Protein AF-A0A969T4R1-F1 (afdb_monomer_lite)

pLDDT: mean 92.88, std 9.11, range [47.44, 98.81]

Radius of gyration: 17.39 Å; chains: 1; bounding box: 47×40×42 Å

Structure (mmCIF, N/CA/C/O backbone):
data_AF-A0A969T4R1-F1
#
_entry.id   AF-A0A969T4R1-F1
#
loop_
_atom_site.group_PDB
_atom_site.id
_atom_site.type_symbol
_atom_site.label_atom_id
_atom_site.label_alt_id
_atom_site.label_comp_id
_atom_site.label_asym_id
_atom_site.label_entity_id
_atom_site.label_seq_id
_atom_site.pdbx_PDB_ins_code
_atom_site.Cartn_x
_atom_site.Cartn_y
_atom_site.Cartn_z
_atom_site.occupancy
_atom_site.B_iso_or_equiv
_atom_site.auth_seq_id
_atom_site.auth_comp_id
_atom_site.auth_asym_id
_atom_site.auth_atom_id
_atom_site.pdbx_PDB_model_num
ATOM 1 N N . LYS A 1 1 ? -7.648 22.206 8.624 1.00 47.44 1 LYS A N 1
ATOM 2 C CA . LYS A 1 1 ? -6.217 22.381 8.960 1.00 47.44 1 LYS A CA 1
ATOM 3 C C . LYS A 1 1 ? -6.060 21.622 10.258 1.00 47.44 1 LYS A C 1
ATOM 5 O O . LYS A 1 1 ? -6.819 21.954 11.158 1.00 47.44 1 LYS A O 1
ATOM 10 N N . ASP A 1 2 ? -5.237 20.581 10.295 1.00 54.34 2 ASP A N 1
ATOM 11 C CA . ASP A 1 2 ? -5.139 19.722 11.478 1.00 54.34 2 ASP A CA 1
ATOM 12 C C . ASP A 1 2 ? -4.630 20.547 12.664 1.00 54.34 2 ASP A C 1
ATOM 14 O O . ASP A 1 2 ? -3.643 21.281 12.539 1.00 54.34 2 ASP A O 1
ATOM 18 N N . ASP A 1 3 ? -5.370 20.507 13.769 1.00 60.09 3 ASP A N 1
ATOM 19 C CA . ASP A 1 3 ? -4.984 21.140 15.023 1.00 60.09 3 ASP A CA 1
ATOM 20 C C . ASP A 1 3 ? -3.977 20.210 15.717 1.00 60.09 3 ASP A C 1
ATOM 22 O O . ASP A 1 3 ? -4.321 19.073 16.036 1.00 60.09 3 ASP A O 1
ATOM 26 N N . PRO A 1 4 ? -2.726 20.643 15.949 1.00 58.72 4 PRO A N 1
ATOM 27 C CA . PRO A 1 4 ? -1.714 19.803 16.583 1.00 58.72 4 PRO A CA 1
ATOM 28 C C . PRO A 1 4 ? -2.042 19.437 18.041 1.00 58.72 4 PRO A C 1
ATOM 30 O O . PRO A 1 4 ? -1.328 18.615 18.620 1.00 58.72 4 PRO A O 1
ATOM 33 N N . THR A 1 5 ? -3.080 20.041 18.631 1.00 60.19 5 THR A N 1
ATOM 34 C CA . THR A 1 5 ? -3.602 19.734 19.969 1.00 60.19 5 THR A CA 1
ATOM 35 C C . THR A 1 5 ? -4.776 18.755 19.963 1.00 60.19 5 THR A C 1
ATOM 37 O O . THR A 1 5 ? -5.200 18.332 21.039 1.00 60.19 5 THR A O 1
ATOM 40 N N . ASP A 1 6 ? -5.282 18.365 18.788 1.00 60.22 6 ASP A N 1
ATOM 41 C CA . ASP A 1 6 ? -6.389 17.417 18.684 1.00 60.22 6 ASP A CA 1
ATOM 42 C C . ASP A 1 6 ? -5.925 16.020 19.117 1.00 60.22 6 ASP A C 1
ATOM 44 O O . ASP A 1 6 ? -5.057 15.395 18.501 1.00 60.22 6 ASP A O 1
ATOM 48 N N . THR A 1 7 ? -6.475 15.550 20.233 1.00 63.97 7 THR A N 1
ATOM 49 C CA . THR A 1 7 ? -6.243 14.205 20.770 1.00 63.97 7 THR A CA 1
ATOM 50 C C . THR A 1 7 ? -7.277 13.204 20.265 1.00 63.97 7 THR A C 1
ATOM 52 O O . THR A 1 7 ? -7.175 12.016 20.575 1.00 63.97 7 THR A O 1
ATOM 55 N N . TYR A 1 8 ? -8.276 13.659 19.504 1.00 69.81 8 TYR A N 1
ATOM 56 C CA . TYR A 1 8 ? -9.334 12.818 18.972 1.00 69.81 8 TYR A CA 1
ATOM 57 C C . TYR A 1 8 ? -9.030 12.409 17.534 1.00 69.81 8 TYR A C 1
ATOM 59 O O . TYR A 1 8 ? -8.542 13.184 16.716 1.00 69.81 8 TYR A O 1
ATOM 67 N N . ILE A 1 9 ? -9.376 11.168 17.198 1.00 80.31 9 ILE A N 1
ATOM 68 C CA . ILE A 1 9 ? -9.319 10.698 15.817 1.00 80.31 9 ILE A CA 1
ATOM 69 C C . ILE A 1 9 ? -10.528 11.287 15.083 1.00 80.31 9 ILE A C 1
ATOM 71 O O . ILE A 1 9 ? -11.647 10.776 15.186 1.00 80.31 9 ILE A O 1
ATOM 75 N N . SER A 1 10 ? -10.306 12.368 14.341 1.00 85.88 10 SER A N 1
ATOM 76 C CA . SER A 1 10 ? -11.336 12.991 13.513 1.00 85.88 10 SER A CA 1
ATOM 77 C C . SER A 1 10 ? -11.724 12.079 12.343 1.00 85.88 10 SER A C 1
ATOM 79 O O . SER A 1 10 ? -10.880 11.580 11.595 1.00 85.88 10 SER A O 1
ATOM 81 N N . GLY A 1 11 ? -13.023 11.855 12.149 1.00 89.00 11 GLY A N 1
ATOM 82 C CA . GLY A 1 11 ? -13.514 10.971 11.098 1.00 89.00 11 GLY A CA 1
ATOM 83 C C . GLY A 1 11 ? -15.029 10.969 10.939 1.00 89.00 11 GLY A C 1
ATOM 84 O O . GLY A 1 11 ? -15.756 11.632 11.675 1.00 89.00 11 GLY A O 1
ATOM 85 N N . GLY A 1 12 ? -15.508 10.215 9.953 1.00 92.69 12 GLY A N 1
ATOM 86 C CA . GLY A 1 12 ? -16.926 10.048 9.657 1.00 92.69 12 GLY A CA 1
ATOM 87 C C . GLY A 1 12 ? -17.258 8.621 9.234 1.00 92.69 12 GLY A C 1
ATOM 88 O O . GLY A 1 12 ? -16.448 7.942 8.600 1.00 92.69 12 GLY A O 1
ATOM 89 N N . LEU A 1 13 ? -18.468 8.181 9.574 1.00 95.44 13 LEU A N 1
ATOM 90 C CA . LEU A 1 13 ? -19.068 6.950 9.071 1.00 95.44 13 LEU A CA 1
ATOM 91 C C . LEU A 1 13 ? -20.141 7.312 8.045 1.00 95.44 13 LEU A C 1
ATOM 93 O O . LEU A 1 13 ? -21.086 8.034 8.353 1.00 95.44 13 LEU A O 1
ATOM 97 N N . ILE A 1 14 ? -20.004 6.772 6.841 1.00 96.69 14 ILE A N 1
ATOM 98 C CA . ILE A 1 14 ? -21.029 6.811 5.805 1.00 96.69 14 ILE A CA 1
ATOM 99 C C . ILE A 1 14 ? -21.599 5.405 5.668 1.00 96.69 14 ILE A C 1
ATOM 101 O O . ILE A 1 14 ? -20.891 4.466 5.299 1.00 96.69 14 ILE A O 1
ATOM 105 N N . GLU A 1 15 ? -22.888 5.263 5.948 1.00 96.75 15 GLU A N 1
ATOM 106 C CA . GLU A 1 15 ? -23.635 4.044 5.661 1.00 96.75 15 GLU A CA 1
ATOM 107 C C . GLU A 1 15 ? -24.349 4.211 4.322 1.00 96.75 15 GLU A C 1
ATOM 109 O O . GLU A 1 15 ? -25.027 5.209 4.080 1.00 96.75 15 GLU A O 1
ATOM 114 N N . TYR A 1 16 ? -24.154 3.257 3.418 1.00 95.06 16 TYR A N 1
ATOM 115 C CA . TYR A 1 16 ? -24.719 3.304 2.076 1.00 95.06 16 TYR A CA 1
ATOM 116 C C . TYR A 1 16 ? -25.216 1.927 1.652 1.00 95.06 16 TYR A C 1
ATOM 118 O O . TYR A 1 16 ? -24.753 0.892 2.129 1.00 95.06 16 TYR A O 1
ATOM 126 N N . MET A 1 17 ? -26.175 1.912 0.737 1.00 96.88 17 MET A N 1
ATOM 127 C CA . MET A 1 17 ? -26.812 0.698 0.249 1.00 96.88 17 MET A CA 1
ATOM 128 C C . MET A 1 17 ? -27.030 0.835 -1.254 1.00 96.88 17 MET A C 1
ATOM 130 O O . MET A 1 17 ? -27.388 1.906 -1.743 1.00 96.88 17 MET A O 1
ATOM 134 N N . ASN A 1 18 ? -26.787 -0.241 -1.996 1.00 93.31 18 ASN A N 1
ATOM 135 C CA . ASN A 1 18 ? -27.192 -0.310 -3.395 1.00 93.31 18 ASN A CA 1
ATOM 136 C C . ASN A 1 18 ? -28.730 -0.400 -3.437 1.00 93.31 18 ASN A C 1
ATOM 138 O O . ASN A 1 18 ? -29.262 -1.244 -2.718 1.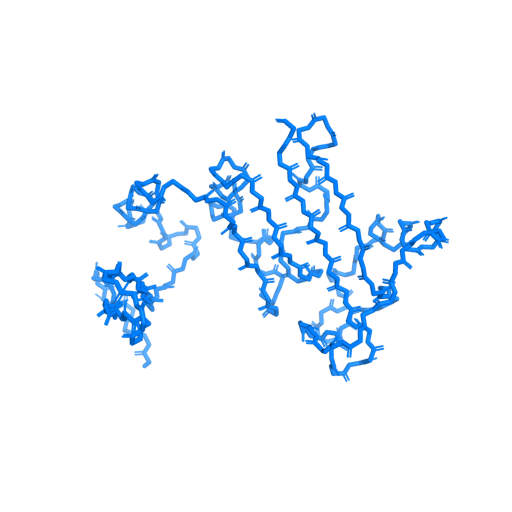00 93.31 18 ASN A O 1
ATOM 142 N N . PRO A 1 19 ? -29.454 0.396 -4.251 1.00 92.81 19 PRO A N 1
ATOM 143 C CA . PRO A 1 19 ? -30.921 0.359 -4.293 1.00 92.81 19 PRO A CA 1
ATOM 144 C C . PRO A 1 19 ? -31.532 -1.035 -4.501 1.00 92.81 19 PRO A C 1
ATOM 146 O O . PRO A 1 19 ? -32.654 -1.278 -4.069 1.00 92.81 19 PRO A O 1
ATOM 149 N N . ASN A 1 20 ? -30.789 -1.950 -5.133 1.00 93.94 20 ASN A N 1
ATOM 150 C CA . ASN A 1 20 ? -31.227 -3.318 -5.426 1.00 93.94 20 ASN A CA 1
ATOM 151 C C . ASN A 1 20 ? -30.761 -4.364 -4.393 1.00 93.94 20 ASN A C 1
ATOM 153 O O . ASN A 1 20 ? -30.883 -5.563 -4.635 1.00 93.94 20 ASN A O 1
ATOM 157 N N . GLU A 1 21 ? -30.179 -3.946 -3.269 1.00 93.00 21 GLU A N 1
ATOM 158 C CA . GLU A 1 21 ? -29.676 -4.835 -2.220 1.00 93.00 21 GLU A CA 1
ATOM 159 C C . GLU A 1 21 ? -30.230 -4.414 -0.856 1.00 93.00 21 GLU A C 1
ATOM 161 O O . GLU A 1 21 ? -30.418 -3.235 -0.593 1.00 93.00 21 GLU A O 1
ATOM 166 N N . TYR A 1 22 ? -30.404 -5.373 0.056 1.00 91.50 22 TYR A N 1
ATOM 167 C CA . TYR A 1 22 ? -30.773 -5.104 1.457 1.00 91.50 22 TYR A CA 1
ATOM 168 C C . TYR A 1 22 ? -29.557 -5.068 2.396 1.00 91.50 22 TYR A C 1
ATOM 170 O O . TYR A 1 22 ? -29.692 -5.114 3.618 1.00 91.50 22 TYR A O 1
ATOM 178 N N . LYS A 1 23 ? -28.344 -5.033 1.831 1.00 95.62 23 LYS A N 1
ATOM 179 C CA . LYS A 1 23 ? -27.090 -5.034 2.586 1.00 95.62 23 LYS A CA 1
ATOM 180 C C . LYS A 1 23 ? -26.566 -3.610 2.738 1.00 95.62 23 LYS A C 1
ATOM 182 O O . LYS A 1 23 ? -26.067 -3.022 1.779 1.00 95.62 23 LYS A O 1
ATOM 187 N N . VAL A 1 24 ? -26.598 -3.100 3.967 1.00 94.75 24 VAL A N 1
ATOM 188 C CA . VAL A 1 24 ? -25.909 -1.855 4.328 1.00 94.75 24 VAL A CA 1
ATOM 189 C C . VAL A 1 24 ? -24.397 -2.082 4.301 1.00 94.75 24 VAL A C 1
ATOM 191 O O . VAL A 1 24 ? -23.880 -3.068 4.833 1.00 94.75 24 VAL A O 1
ATOM 194 N N . ARG A 1 25 ? -23.681 -1.159 3.667 1.00 94.56 25 ARG A N 1
ATOM 195 C CA . ARG A 1 25 ? -22.221 -1.092 3.597 1.00 94.56 25 ARG A CA 1
ATOM 196 C C . ARG A 1 25 ? -21.753 0.137 4.365 1.00 94.56 25 ARG A C 1
ATOM 198 O O . ARG A 1 25 ? -22.442 1.152 4.400 1.00 94.56 25 ARG A O 1
ATOM 205 N N . LYS A 1 26 ? -20.575 0.038 4.971 1.00 95.75 26 LYS A N 1
ATOM 206 C CA . LYS A 1 26 ? -19.985 1.100 5.790 1.00 95.75 26 LYS A CA 1
ATOM 207 C C . LYS A 1 26 ? -18.711 1.609 5.135 1.00 95.75 26 LYS A C 1
ATOM 209 O O . LYS A 1 26 ? -17.881 0.811 4.705 1.00 95.75 26 LYS A O 1
ATOM 214 N N . LEU A 1 27 ? -18.563 2.925 5.068 1.00 95.81 27 LEU A N 1
ATOM 215 C CA . LEU A 1 27 ? -17.329 3.614 4.720 1.00 95.81 27 LEU A CA 1
ATOM 216 C C . LEU A 1 27 ? -16.898 4.440 5.928 1.00 95.81 27 LEU A C 1
ATOM 218 O O . LEU A 1 27 ? -17.579 5.386 6.313 1.00 95.81 27 LEU A O 1
ATOM 222 N N . TYR A 1 28 ? -15.761 4.069 6.503 1.00 95.50 28 TYR A N 1
ATOM 223 C CA . TYR A 1 28 ? -15.101 4.850 7.537 1.00 95.50 28 TYR A CA 1
ATOM 224 C C . TYR A 1 28 ? -14.053 5.745 6.876 1.00 95.50 28 TYR A C 1
ATOM 226 O O . TYR A 1 28 ? -13.194 5.255 6.141 1.00 95.50 28 TYR A O 1
ATOM 234 N N . TYR A 1 29 ? -14.135 7.047 7.123 1.00 94.75 29 TYR A N 1
ATOM 235 C CA . TYR A 1 29 ? -13.140 8.027 6.705 1.00 94.75 29 TYR A CA 1
ATOM 236 C C . TYR A 1 29 ? -12.474 8.612 7.943 1.00 94.75 29 TYR A C 1
ATOM 238 O O . TYR A 1 29 ? -13.170 9.067 8.847 1.00 94.75 29 TYR A O 1
ATOM 246 N N . PHE A 1 30 ? -11.145 8.623 7.968 1.00 92.25 30 PHE A N 1
ATOM 247 C CA . PHE A 1 30 ? -10.360 9.186 9.061 1.00 92.25 30 PHE A CA 1
ATOM 248 C C . PHE A 1 30 ? -9.434 10.269 8.510 1.00 92.25 30 PHE A C 1
ATOM 250 O O . PHE A 1 30 ? -8.745 10.046 7.513 1.00 92.25 30 PHE A O 1
ATOM 257 N N . SER A 1 31 ? -9.425 11.426 9.165 1.00 90.62 31 SER A N 1
ATOM 258 C CA . SER A 1 31 ? -8.457 12.498 8.953 1.00 90.62 31 SER A CA 1
ATOM 259 C C . SER A 1 31 ? -7.523 12.497 10.151 1.00 90.62 31 SER A C 1
ATOM 261 O O . SER A 1 31 ? -7.845 13.074 11.184 1.00 90.62 31 SER A O 1
ATOM 263 N N . HIS A 1 32 ? -6.409 11.779 10.033 1.00 87.50 32 HIS A N 1
ATOM 264 C CA . HIS A 1 32 ? -5.479 11.585 11.141 1.00 87.50 32 HIS A CA 1
ATOM 265 C C . HIS A 1 32 ? -4.043 11.504 10.641 1.00 87.50 32 HIS A C 1
ATOM 267 O O . HIS A 1 32 ? -3.780 10.918 9.586 1.00 87.50 32 HIS A O 1
ATOM 273 N N . ASP A 1 33 ? -3.114 12.060 11.415 1.00 89.81 33 ASP A N 1
ATOM 274 C CA . ASP A 1 33 ? -1.686 11.866 11.188 1.00 89.81 33 ASP A CA 1
ATOM 275 C C . ASP A 1 33 ? -1.303 10.445 11.618 1.00 89.81 33 ASP A C 1
ATOM 277 O O . ASP A 1 33 ? -1.404 10.070 12.784 1.00 89.81 33 ASP A O 1
ATOM 281 N N . VAL A 1 34 ? -0.878 9.642 10.646 1.00 92.62 34 VAL A N 1
ATOM 282 C CA . VAL A 1 34 ? -0.491 8.241 10.850 1.00 92.62 34 VAL A CA 1
ATOM 283 C C . VAL A 1 34 ? 1.025 8.042 10.903 1.00 92.62 34 VAL A C 1
ATOM 285 O O . VAL A 1 34 ? 1.496 6.914 10.745 1.00 92.62 34 VAL A O 1
ATOM 288 N N . SER A 1 35 ? 1.799 9.118 11.092 1.00 94.12 35 SER A N 1
ATOM 289 C CA . SER A 1 35 ? 3.224 9.034 11.424 1.00 94.12 35 SER A CA 1
ATOM 290 C C . SER A 1 35 ? 3.446 8.153 12.647 1.00 94.12 35 SER A C 1
ATOM 292 O O . SER A 1 35 ? 2.588 8.058 13.524 1.00 94.12 35 SER A O 1
ATOM 294 N N . ASP A 1 36 ? 4.608 7.501 12.711 1.00 95.31 36 ASP A N 1
ATOM 295 C CA . ASP A 1 36 ? 4.900 6.535 13.775 1.00 95.31 36 ASP A CA 1
ATOM 296 C C . ASP A 1 36 ? 4.754 7.144 15.181 1.00 95.31 36 ASP A C 1
ATOM 298 O O . ASP A 1 36 ? 4.242 6.489 16.086 1.00 95.31 36 ASP A O 1
ATOM 302 N N . GLU A 1 37 ? 5.116 8.419 15.354 1.00 92.88 37 GLU A N 1
ATOM 303 C CA . GLU A 1 37 ? 4.924 9.142 16.616 1.00 92.88 37 GLU A CA 1
ATOM 304 C C . GLU A 1 37 ? 3.437 9.330 16.958 1.00 92.88 37 GLU A C 1
ATOM 306 O O . GLU A 1 37 ? 3.018 9.072 18.088 1.00 92.88 37 GLU A O 1
ATOM 311 N N . LYS A 1 38 ? 2.624 9.769 15.990 1.00 90.88 38 LYS A N 1
ATOM 312 C CA . LYS A 1 38 ? 1.210 10.098 16.216 1.00 90.88 38 LYS A CA 1
ATOM 313 C C . LYS A 1 38 ? 0.332 8.863 16.342 1.00 90.88 38 LYS A C 1
ATOM 315 O O . LYS A 1 38 ? -0.566 8.827 17.186 1.00 90.88 38 LYS A O 1
ATOM 320 N N . ILE A 1 39 ? 0.624 7.812 15.585 1.00 92.06 39 ILE A N 1
ATOM 321 C CA . ILE A 1 39 ? -0.130 6.565 15.698 1.00 92.06 39 ILE A CA 1
ATOM 322 C C . ILE A 1 39 ? 0.185 5.809 16.992 1.00 92.06 39 ILE A C 1
ATOM 324 O O . ILE A 1 39 ? -0.697 5.158 17.549 1.00 92.06 39 ILE A O 1
ATOM 328 N N . ALA A 1 40 ? 1.398 5.954 17.540 1.00 92.12 40 ALA A N 1
ATOM 329 C CA . ALA A 1 40 ? 1.733 5.420 18.861 1.00 92.12 40 ALA A CA 1
ATOM 330 C C . ALA A 1 40 ? 0.914 6.075 19.991 1.00 92.12 40 ALA A C 1
ATOM 332 O O . ALA A 1 40 ? 0.653 5.435 21.009 1.00 92.12 40 ALA A O 1
ATOM 333 N N . GLN A 1 41 ? 0.473 7.324 19.803 1.00 91.75 41 GLN A N 1
ATOM 334 C CA . GLN A 1 41 ? -0.393 8.047 20.743 1.00 91.75 41 GLN A CA 1
ATOM 335 C C . GLN A 1 41 ? -1.876 7.657 20.613 1.00 91.75 41 GLN A C 1
ATOM 337 O O . GLN A 1 41 ? -2.660 7.989 21.495 1.00 91.75 41 GLN A O 1
ATOM 342 N N . THR A 1 42 ? -2.252 6.934 19.551 1.00 90.12 42 THR A N 1
ATOM 343 C CA . THR A 1 42 ? -3.639 6.531 19.241 1.00 90.12 42 THR A CA 1
ATOM 344 C C . THR A 1 42 ? -3.758 5.018 18.969 1.00 90.12 42 THR A C 1
ATOM 346 O O . THR A 1 42 ? -4.229 4.585 17.909 1.00 90.12 42 THR A O 1
ATOM 349 N N . PRO A 1 43 ? -3.325 4.147 19.907 1.00 91.06 43 PRO A N 1
ATOM 350 C CA . PRO A 1 43 ? -3.275 2.694 19.703 1.00 91.06 43 PRO A CA 1
ATOM 351 C C . PRO A 1 43 ? -4.647 2.051 19.428 1.00 91.06 43 PRO A C 1
ATOM 353 O O . PRO A 1 43 ? -4.733 0.972 18.835 1.00 91.06 43 PRO A O 1
ATOM 356 N N . GLU A 1 44 ? -5.736 2.686 19.850 1.00 90.81 44 GLU A N 1
ATOM 357 C CA . GLU A 1 44 ? -7.111 2.302 19.538 1.00 90.81 44 GLU A CA 1
ATOM 358 C C . GLU A 1 44 ? -7.413 2.310 18.036 1.00 90.81 44 GLU A C 1
ATOM 360 O O . GLU A 1 44 ? -8.208 1.482 17.589 1.00 90.81 44 GLU A O 1
ATOM 365 N N . MET A 1 45 ? -6.732 3.142 17.242 1.00 91.88 45 MET A N 1
ATOM 366 C CA . MET A 1 45 ? -6.889 3.181 15.787 1.00 91.88 45 MET A CA 1
ATOM 367 C C . MET A 1 45 ? -6.431 1.868 15.146 1.00 91.88 45 MET A C 1
ATOM 369 O O . MET A 1 45 ? -7.165 1.265 14.366 1.00 91.88 45 MET A O 1
ATOM 373 N N . LEU A 1 46 ? -5.259 1.358 15.540 1.00 93.50 46 LEU A N 1
ATOM 374 C CA . LEU A 1 46 ? -4.751 0.069 15.057 1.00 93.50 46 LEU A CA 1
ATOM 375 C C . LEU A 1 46 ? -5.608 -1.102 15.549 1.00 93.50 46 LEU A C 1
ATOM 377 O O . LEU A 1 46 ? -5.835 -2.055 14.803 1.00 93.50 46 LEU A O 1
ATOM 381 N N . LYS A 1 47 ? -6.133 -1.031 16.781 1.00 94.56 47 LYS A N 1
ATOM 382 C CA . LYS A 1 47 ? -7.088 -2.032 17.293 1.00 94.56 47 LYS A CA 1
ATOM 383 C C . LYS A 1 47 ? -8.374 -2.046 16.468 1.00 94.56 47 LYS A C 1
ATOM 385 O O . LYS A 1 47 ? -8.858 -3.124 16.131 1.00 94.56 47 LYS A O 1
ATOM 390 N N . PHE A 1 48 ? -8.899 -0.872 16.124 1.00 94.12 48 PHE A N 1
ATOM 391 C CA . PHE A 1 48 ? -10.066 -0.742 15.261 1.00 94.12 48 PHE A CA 1
ATOM 392 C C . PHE A 1 48 ? -9.777 -1.271 13.854 1.00 94.12 48 PHE A C 1
ATOM 394 O O . PHE A 1 48 ? -10.521 -2.102 13.353 1.00 94.12 48 PHE A O 1
ATOM 401 N N . PHE A 1 49 ? -8.660 -0.894 13.232 1.00 94.19 49 PHE A N 1
ATOM 402 C CA . PHE A 1 49 ? -8.290 -1.426 11.917 1.00 94.19 49 PHE A CA 1
ATOM 403 C C . PHE A 1 49 ? -8.146 -2.944 11.919 1.00 94.19 49 PHE A C 1
ATOM 405 O O . PHE A 1 49 ? -8.558 -3.603 10.967 1.00 94.19 49 PHE A O 1
ATOM 412 N N . LYS A 1 50 ? -7.619 -3.514 13.004 1.00 95.44 50 LYS A N 1
ATOM 413 C CA . LYS A 1 50 ? -7.489 -4.964 13.147 1.00 95.44 50 LYS A CA 1
ATOM 414 C C . LYS A 1 50 ? -8.848 -5.658 13.239 1.00 95.44 50 LYS A C 1
ATOM 416 O O . LYS A 1 50 ? -8.982 -6.771 12.743 1.00 95.44 50 LYS A O 1
ATOM 421 N N . SER A 1 51 ? -9.858 -5.016 13.831 1.00 96.00 51 SER A N 1
ATOM 422 C CA . SER A 1 51 ? -11.204 -5.595 13.939 1.00 96.00 51 SER A CA 1
ATOM 423 C C . SER A 1 51 ? -11.971 -5.626 12.613 1.00 96.00 51 SER A C 1
ATOM 425 O O . SER A 1 51 ? -12.975 -6.329 12.523 1.00 96.00 51 SER A O 1
ATOM 427 N N . LEU A 1 52 ? -11.497 -4.917 11.580 1.00 93.25 52 LEU A N 1
ATOM 428 C CA . LEU A 1 52 ? -12.133 -4.878 10.260 1.00 93.25 52 LEU A CA 1
ATOM 429 C C . LEU A 1 52 ? -11.861 -6.116 9.384 1.00 93.25 52 LEU A C 1
ATOM 431 O O . LEU A 1 52 ? -12.458 -6.194 8.317 1.00 93.25 52 LEU A O 1
ATOM 435 N N . ASP A 1 53 ? -10.982 -7.043 9.799 1.00 93.00 53 ASP A N 1
ATOM 436 C CA . ASP A 1 53 ? -10.502 -8.191 8.995 1.00 93.00 53 ASP A CA 1
ATOM 437 C C . ASP A 1 53 ? -10.156 -7.792 7.547 1.00 93.00 53 ASP A C 1
ATOM 439 O O . ASP A 1 53 ? -10.875 -8.079 6.591 1.00 93.00 53 ASP A O 1
ATOM 443 N N . ILE A 1 54 ? -9.061 -7.045 7.388 1.00 96.50 54 ILE A N 1
ATOM 444 C CA . ILE A 1 54 ? -8.729 -6.365 6.131 1.00 96.50 54 ILE A CA 1
ATOM 445 C C . ILE A 1 54 ? -8.425 -7.379 5.016 1.00 96.50 54 ILE A C 1
ATOM 447 O O . ILE A 1 54 ? -7.333 -7.943 4.928 1.00 96.50 54 ILE A O 1
ATOM 451 N N . ASP A 1 55 ? -9.358 -7.538 4.079 1.00 96.88 55 ASP A N 1
ATOM 452 C CA . ASP A 1 55 ? -9.119 -8.329 2.869 1.00 96.88 55 ASP A CA 1
ATOM 453 C C . ASP A 1 55 ? -8.100 -7.646 1.945 1.00 96.88 55 ASP A C 1
ATOM 455 O O . ASP A 1 55 ? -7.141 -8.268 1.484 1.00 96.88 55 ASP A O 1
ATOM 459 N N . VAL A 1 56 ? -8.285 -6.351 1.679 1.00 98.25 56 VAL A N 1
ATOM 460 C CA . VAL A 1 56 ? -7.461 -5.587 0.734 1.00 98.25 56 VAL A CA 1
ATOM 461 C C . VAL A 1 56 ? -7.020 -4.270 1.356 1.00 98.25 56 VAL A C 1
ATOM 463 O O . VAL A 1 56 ? -7.852 -3.443 1.721 1.00 98.25 56 VAL A O 1
ATOM 466 N N . ALA A 1 57 ? -5.709 -4.039 1.392 1.00 98.19 57 ALA A N 1
ATOM 467 C CA . ALA A 1 57 ? -5.138 -2.713 1.587 1.00 98.19 57 ALA A CA 1
ATOM 468 C C . ALA A 1 57 ? -4.817 -2.074 0.230 1.00 98.19 57 ALA A C 1
ATOM 470 O O . ALA A 1 57 ? -4.305 -2.731 -0.680 1.00 98.19 57 ALA A O 1
ATOM 471 N N . PHE A 1 58 ? -5.117 -0.786 0.085 1.00 98.12 58 PHE A N 1
ATOM 472 C CA . PHE A 1 58 ? -4.991 -0.079 -1.184 1.00 98.12 58 PHE A CA 1
ATOM 473 C C . PHE A 1 58 ? -4.174 1.203 -1.017 1.00 98.12 58 PHE A C 1
ATOM 475 O O . PHE A 1 58 ? -4.570 2.090 -0.264 1.00 98.12 58 PHE A O 1
ATOM 482 N N . PHE A 1 59 ? -3.061 1.322 -1.746 1.00 97.88 59 PHE A N 1
ATOM 483 C CA . PHE A 1 59 ? -2.239 2.538 -1.776 1.00 97.88 59 PHE A CA 1
ATOM 484 C C . PHE A 1 59 ? -2.247 3.156 -3.170 1.00 97.88 59 PHE A C 1
ATOM 486 O O . PHE A 1 59 ? -2.081 2.482 -4.184 1.00 97.88 59 PHE A O 1
ATOM 493 N N . LYS A 1 60 ? -2.429 4.470 -3.235 1.00 95.88 60 LYS A N 1
ATOM 494 C CA . LYS A 1 60 ? -2.568 5.193 -4.497 1.00 95.88 60 LYS A CA 1
ATOM 495 C C . LYS A 1 60 ? -1.984 6.578 -4.338 1.00 95.88 60 LYS A C 1
ATOM 497 O O . LYS A 1 60 ? -2.518 7.357 -3.555 1.00 95.88 60 LYS A O 1
ATOM 502 N N . ALA A 1 61 ? -0.954 6.907 -5.118 1.00 94.50 61 ALA A N 1
ATOM 503 C CA . ALA A 1 61 ? -0.287 8.203 -5.019 1.00 94.50 61 ALA A CA 1
ATOM 504 C C . ALA A 1 61 ? 0.095 8.547 -3.558 1.00 94.50 61 ALA A C 1
ATOM 506 O O . ALA A 1 61 ? -0.096 9.670 -3.099 1.00 94.50 61 ALA A O 1
ATOM 507 N N . ALA A 1 62 ? 0.625 7.568 -2.821 1.00 95.06 62 ALA A N 1
ATOM 508 C CA . ALA A 1 62 ? 0.891 7.630 -1.381 1.00 95.06 62 ALA A CA 1
ATOM 509 C C . ALA A 1 62 ? 2.223 8.326 -1.024 1.00 95.06 62 ALA A C 1
ATOM 511 O O . ALA A 1 62 ? 2.753 8.171 0.073 1.00 95.06 62 ALA A O 1
ATOM 512 N N . SER A 1 63 ? 2.773 9.111 -1.954 1.00 95.44 63 SER A N 1
ATOM 513 C CA . SER A 1 63 ? 3.984 9.933 -1.780 1.00 95.44 63 SER A CA 1
ATOM 514 C C . SER A 1 63 ? 5.218 9.195 -1.236 1.00 95.44 63 SER A C 1
ATOM 516 O O . SER A 1 63 ? 6.117 9.846 -0.711 1.00 95.44 63 SER A O 1
ATOM 518 N N . TYR A 1 64 ? 5.304 7.866 -1.391 1.00 96.62 64 TYR A N 1
ATOM 519 C CA . TYR A 1 64 ? 6.393 7.023 -0.868 1.00 96.62 64 TYR A CA 1
ATOM 520 C C . TYR A 1 64 ? 6.523 7.069 0.666 1.00 96.62 64 TYR A C 1
ATOM 522 O O . TYR A 1 64 ? 7.560 6.698 1.223 1.00 96.62 64 TYR A O 1
ATOM 530 N N . LEU A 1 65 ? 5.458 7.486 1.366 1.00 96.69 65 LEU A N 1
ATOM 531 C CA . LEU A 1 65 ? 5.470 7.698 2.815 1.00 96.69 65 LEU A CA 1
ATOM 532 C C . LEU A 1 65 ? 5.644 6.398 3.603 1.00 96.69 65 LEU A C 1
ATOM 534 O O . LEU A 1 65 ? 6.188 6.431 4.697 1.00 96.69 65 LEU A O 1
ATOM 538 N N . CYS A 1 66 ? 5.295 5.233 3.048 1.00 97.00 66 CYS A N 1
ATOM 539 C CA . CYS A 1 66 ? 5.519 3.938 3.706 1.00 97.00 66 CYS A CA 1
ATOM 540 C C . CYS A 1 66 ? 7.006 3.600 3.942 1.00 97.00 66 CYS A C 1
ATOM 542 O O . CYS A 1 66 ? 7.308 2.606 4.605 1.00 97.00 66 CYS A O 1
ATOM 544 N N . SER A 1 67 ? 7.942 4.398 3.418 1.00 93.44 67 SER A N 1
ATOM 545 C CA . SER A 1 67 ? 9.353 4.342 3.816 1.00 93.44 67 SER A CA 1
ATOM 546 C C . SER A 1 67 ? 9.599 4.878 5.236 1.00 93.44 67 SER A C 1
ATOM 548 O O . SER A 1 67 ? 10.515 4.388 5.890 1.00 93.44 67 SER A O 1
ATOM 550 N N . TRP A 1 68 ? 8.748 5.792 5.721 1.00 94.38 68 TRP A N 1
ATOM 551 C CA . TRP A 1 68 ? 8.806 6.433 7.045 1.00 94.38 68 TRP A CA 1
ATOM 552 C C . TRP A 1 68 ? 7.602 6.130 7.946 1.00 94.38 68 TRP A C 1
ATOM 554 O O . TRP A 1 68 ? 7.666 6.384 9.137 1.00 94.38 68 TRP A O 1
ATOM 564 N N . LEU A 1 69 ? 6.499 5.613 7.400 1.00 96.69 69 LEU A N 1
ATOM 565 C CA . LEU A 1 69 ? 5.334 5.151 8.164 1.00 96.69 69 LEU A CA 1
ATOM 566 C C . LEU A 1 69 ? 5.509 3.660 8.496 1.00 96.69 69 LEU A C 1
ATOM 568 O O . LEU A 1 69 ? 4.831 2.807 7.910 1.00 96.69 69 LEU A O 1
ATOM 572 N N . HIS A 1 70 ? 6.481 3.330 9.354 1.00 97.94 70 HIS A N 1
ATOM 573 C CA . HIS A 1 70 ? 6.877 1.944 9.625 1.00 97.94 70 HIS A CA 1
ATOM 574 C C . HIS A 1 70 ? 5.716 1.135 10.205 1.00 97.94 70 HIS A C 1
ATOM 576 O O . HIS A 1 70 ? 5.425 0.044 9.713 1.00 97.94 70 HIS A O 1
ATOM 582 N N . THR A 1 71 ? 4.997 1.711 11.165 1.00 97.88 71 THR A N 1
ATOM 583 C CA . THR A 1 71 ? 3.884 1.070 11.869 1.00 97.88 71 THR A CA 1
ATOM 584 C C . THR A 1 71 ? 2.751 0.721 10.910 1.00 97.88 71 THR A C 1
ATOM 586 O O . THR A 1 71 ? 2.290 -0.416 10.885 1.00 97.88 71 THR A O 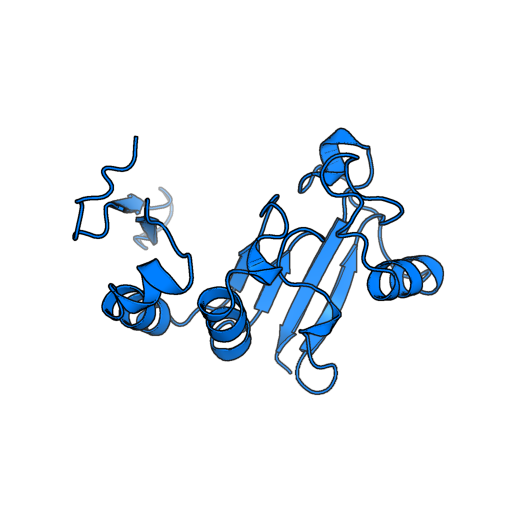1
ATOM 589 N N . ILE A 1 72 ? 2.338 1.661 10.052 1.00 97.56 72 ILE A N 1
ATOM 590 C CA . ILE A 1 72 ? 1.293 1.418 9.042 1.00 97.56 72 ILE A CA 1
ATOM 591 C C . ILE A 1 72 ? 1.741 0.380 8.012 1.00 97.56 72 ILE A C 1
ATOM 593 O O . ILE A 1 72 ? 0.955 -0.498 7.643 1.00 97.56 72 ILE A O 1
ATOM 597 N N . ARG A 1 73 ? 2.993 0.457 7.541 1.00 98.31 73 ARG A N 1
ATOM 598 C CA . ARG A 1 73 ? 3.547 -0.516 6.591 1.00 98.31 73 ARG A CA 1
ATOM 599 C C . ARG A 1 73 ? 3.505 -1.926 7.176 1.00 98.31 73 ARG A C 1
ATOM 601 O O . ARG A 1 73 ? 3.006 -2.839 6.523 1.00 98.31 73 ARG A O 1
ATOM 608 N N . GLU A 1 74 ? 4.032 -2.104 8.381 1.00 98.38 74 GLU A N 1
ATOM 609 C CA . GLU A 1 74 ? 4.133 -3.408 9.041 1.00 98.38 74 GLU A CA 1
ATOM 610 C C . GLU A 1 74 ? 2.758 -3.953 9.406 1.00 98.38 74 GLU A C 1
ATOM 612 O O . GLU A 1 74 ? 2.452 -5.091 9.054 1.00 98.38 74 GLU A O 1
ATOM 617 N N . PHE A 1 75 ? 1.886 -3.112 9.965 1.00 98.25 75 PHE A N 1
ATOM 618 C CA . PHE A 1 75 ? 0.494 -3.465 10.223 1.00 98.25 75 PHE A CA 1
ATOM 619 C C . PHE A 1 75 ? -0.205 -3.962 8.953 1.00 98.25 75 PHE A C 1
ATOM 621 O O . PHE A 1 75 ? -0.893 -4.983 8.979 1.00 98.25 75 PHE A O 1
ATOM 628 N N . THR A 1 76 ? 0.002 -3.279 7.824 1.00 98.25 76 THR A N 1
ATOM 629 C CA . THR A 1 76 ? -0.590 -3.669 6.541 1.00 98.25 76 THR A CA 1
ATOM 630 C C . THR A 1 76 ? -0.067 -5.023 6.064 1.00 98.25 76 THR A C 1
ATOM 632 O O . THR A 1 76 ? -0.859 -5.892 5.705 1.00 98.25 76 THR A O 1
ATOM 635 N N . LEU A 1 77 ? 1.253 -5.231 6.085 1.00 98.44 77 LEU A N 1
ATOM 636 C CA . LEU A 1 77 ? 1.869 -6.498 5.673 1.00 98.44 77 LEU A CA 1
ATOM 637 C C . LEU A 1 77 ? 1.455 -7.664 6.590 1.00 98.44 77 LEU A C 1
ATOM 639 O O . LEU A 1 77 ? 1.296 -8.798 6.134 1.00 98.44 77 LEU A O 1
ATOM 643 N N . GLU A 1 78 ? 1.244 -7.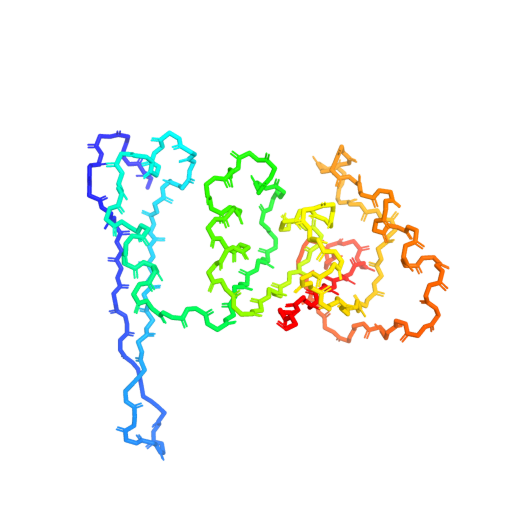406 7.877 1.00 97.75 78 GLU A N 1
ATOM 644 C CA . GLU A 1 78 ? 0.821 -8.421 8.837 1.00 97.75 78 GLU A CA 1
ATOM 645 C C . GLU A 1 78 ? -0.668 -8.760 8.714 1.00 97.75 78 GLU A C 1
ATOM 647 O O . GLU A 1 78 ? -1.014 -9.940 8.727 1.00 97.75 78 GLU A O 1
ATOM 652 N N . ASN A 1 79 ? -1.549 -7.775 8.520 1.00 97.75 79 ASN A N 1
ATOM 653 C CA . ASN A 1 79 ? -2.992 -7.970 8.703 1.00 97.75 79 ASN A CA 1
ATOM 654 C C . ASN A 1 79 ? -3.795 -8.014 7.393 1.00 97.75 79 ASN A C 1
ATOM 656 O O . ASN A 1 79 ? -4.834 -8.662 7.361 1.00 97.75 79 ASN A O 1
ATOM 660 N N . ALA A 1 80 ? -3.326 -7.411 6.294 1.00 98.25 80 ALA A N 1
ATOM 661 C CA . ALA A 1 80 ? -4.059 -7.461 5.026 1.00 98.25 80 ALA A CA 1
ATOM 662 C C . ALA A 1 80 ? -3.879 -8.815 4.313 1.00 98.25 80 ALA A C 1
ATOM 664 O O . ALA A 1 80 ? -2.769 -9.359 4.293 1.00 98.25 80 ALA A O 1
ATOM 665 N N . LYS A 1 81 ? -4.931 -9.361 3.687 1.00 98.19 81 LYS A N 1
ATOM 666 C CA . LYS A 1 81 ? -4.825 -10.577 2.842 1.00 98.19 81 LYS A CA 1
ATOM 667 C C . LYS A 1 81 ? -4.236 -10.267 1.462 1.00 98.19 81 LYS A C 1
ATOM 669 O O . LYS A 1 81 ? -3.599 -11.116 0.839 1.00 98.19 81 LYS A O 1
ATOM 674 N N . SER A 1 82 ? -4.446 -9.053 0.964 1.00 98.62 82 SER A N 1
ATOM 675 C CA . SER A 1 82 ? -3.916 -8.557 -0.306 1.00 98.62 82 SER A CA 1
ATOM 676 C C . SER A 1 82 ? -3.547 -7.076 -0.217 1.00 98.62 82 SER A C 1
ATOM 678 O O . SER A 1 82 ? -4.164 -6.316 0.527 1.00 98.62 82 SER A O 1
ATOM 680 N N . VAL A 1 83 ? -2.571 -6.649 -1.016 1.00 98.81 83 VAL A N 1
ATOM 681 C CA . VAL A 1 83 ? -2.194 -5.242 -1.189 1.00 98.81 83 VAL A CA 1
ATOM 682 C C . VAL A 1 83 ? -2.246 -4.891 -2.671 1.00 98.81 83 VAL A C 1
ATOM 684 O O . VAL A 1 83 ? -1.659 -5.584 -3.501 1.00 98.81 83 VAL A O 1
ATOM 687 N N . VAL A 1 84 ? -2.938 -3.808 -3.012 1.00 98.62 84 VAL A N 1
ATOM 688 C CA . VAL A 1 84 ? -2.986 -3.261 -4.372 1.00 98.62 84 VAL A CA 1
ATOM 689 C C . VAL A 1 84 ? -2.418 -1.853 -4.339 1.00 98.62 84 VAL A C 1
ATOM 691 O O . VAL A 1 84 ? -2.926 -0.997 -3.617 1.00 98.62 84 VAL A O 1
ATOM 694 N N . GLN A 1 85 ? -1.356 -1.607 -5.100 1.00 98.56 85 GLN A N 1
ATOM 695 C CA . GLN A 1 85 ? -0.661 -0.326 -5.028 1.00 98.56 85 GLN A CA 1
ATOM 696 C C . GLN A 1 85 ? 0.082 0.066 -6.301 1.00 98.56 85 GLN A C 1
ATOM 698 O O . GLN A 1 85 ? 0.416 -0.790 -7.118 1.00 98.56 85 GLN A O 1
ATOM 703 N N . ASP A 1 86 ? 0.374 1.359 -6.439 1.00 97.12 86 ASP A N 1
ATOM 704 C CA . ASP A 1 86 ? 1.437 1.840 -7.325 1.00 97.12 86 ASP A CA 1
ATOM 705 C C . ASP A 1 86 ? 2.805 1.748 -6.633 1.00 97.12 86 ASP A C 1
ATOM 707 O O . ASP A 1 86 ? 2.929 1.290 -5.494 1.00 97.12 86 ASP A O 1
ATOM 711 N N . ASP A 1 87 ? 3.854 2.189 -7.324 1.00 96.69 87 ASP A N 1
ATOM 712 C CA . ASP A 1 87 ? 5.215 2.218 -6.785 1.00 96.69 87 ASP A CA 1
ATOM 713 C C . ASP A 1 87 ? 5.384 3.167 -5.583 1.00 96.69 87 ASP A C 1
ATOM 715 O O . ASP A 1 87 ? 6.378 3.069 -4.866 1.00 96.69 87 ASP A O 1
ATOM 719 N N . SER A 1 88 ? 4.421 4.066 -5.350 1.00 97.12 88 SER A N 1
ATOM 720 C CA . SER A 1 88 ? 4.467 5.063 -4.278 1.00 97.12 88 SER A CA 1
ATOM 721 C C . SER A 1 88 ? 3.918 4.582 -2.932 1.00 97.12 88 SER A C 1
ATOM 723 O O . SER A 1 88 ? 3.942 5.350 -1.970 1.00 97.12 88 SER A O 1
ATOM 725 N N . GLY A 1 89 ? 3.416 3.346 -2.857 1.00 98.12 89 GLY A N 1
ATOM 726 C CA . GLY A 1 89 ? 3.024 2.682 -1.613 1.00 98.12 89 GLY A CA 1
ATOM 727 C C . GLY A 1 89 ? 4.210 2.060 -0.864 1.00 98.12 89 GLY A C 1
ATOM 728 O O . GLY A 1 89 ? 5.258 2.678 -0.668 1.00 98.12 89 GLY A O 1
ATOM 729 N N . ILE A 1 90 ? 4.043 0.814 -0.424 1.00 98.56 90 ILE A N 1
ATOM 730 C CA . ILE A 1 90 ? 5.076 0.023 0.255 1.00 98.56 90 ILE A CA 1
ATOM 731 C C . ILE A 1 90 ? 6.135 -0.419 -0.764 1.00 98.56 90 ILE A C 1
ATOM 733 O O . ILE A 1 90 ? 5.793 -0.962 -1.810 1.00 98.56 90 ILE A O 1
ATOM 737 N N . TYR A 1 91 ? 7.424 -0.237 -0.470 1.00 98.44 91 TYR A N 1
ATOM 738 C CA . TYR A 1 91 ? 8.475 -0.620 -1.423 1.00 98.44 91 TYR A CA 1
ATOM 739 C C . TYR A 1 91 ? 8.514 -2.138 -1.624 1.00 98.44 91 TYR A C 1
ATOM 741 O O . TYR A 1 91 ? 8.298 -2.898 -0.676 1.00 98.44 91 TYR A O 1
ATOM 749 N N . LEU A 1 92 ? 8.852 -2.569 -2.841 1.00 98.50 92 LEU A N 1
ATOM 750 C CA . LEU A 1 92 ? 8.895 -3.971 -3.256 1.00 98.50 92 LEU A CA 1
ATOM 751 C C . LEU A 1 92 ? 9.720 -4.832 -2.293 1.00 98.50 92 LEU A C 1
ATOM 753 O O . LEU A 1 92 ? 9.247 -5.884 -1.868 1.00 98.50 92 LEU A O 1
ATOM 757 N N . LYS A 1 93 ? 10.892 -4.341 -1.873 1.00 97.94 93 LYS A N 1
ATOM 758 C CA . LYS A 1 93 ? 11.797 -5.018 -0.930 1.00 97.94 93 LYS A CA 1
ATOM 759 C C . LYS A 1 93 ? 11.167 -5.465 0.398 1.00 97.94 93 LYS A C 1
ATOM 761 O O . LYS A 1 93 ? 11.731 -6.324 1.066 1.00 97.94 93 LYS A O 1
ATOM 766 N N . TYR A 1 94 ? 10.038 -4.885 0.817 1.00 98.38 94 TYR A N 1
ATOM 767 C CA . TYR A 1 94 ? 9.355 -5.281 2.056 1.00 98.38 94 TYR A CA 1
ATOM 768 C C . TYR A 1 94 ? 8.388 -6.465 1.869 1.00 98.38 94 TYR A C 1
ATOM 770 O O . TYR A 1 94 ? 7.924 -7.038 2.854 1.00 98.38 94 TYR A O 1
ATOM 778 N N . PHE A 1 95 ? 8.082 -6.864 0.631 1.00 98.44 95 PHE A N 1
ATOM 779 C CA . PHE A 1 95 ? 7.210 -8.002 0.337 1.00 98.44 95 PHE A CA 1
ATOM 780 C C . PHE A 1 95 ? 8.012 -9.298 0.214 1.00 98.44 95 PHE A C 1
ATOM 782 O O . PHE A 1 95 ? 8.463 -9.650 -0.875 1.00 98.44 95 PHE A O 1
ATOM 789 N N . ASN A 1 96 ? 8.120 -10.045 1.316 1.00 97.62 96 ASN A N 1
ATOM 790 C CA . ASN A 1 96 ? 8.782 -11.353 1.340 1.00 97.62 96 ASN A CA 1
ATOM 791 C C . ASN A 1 96 ? 8.181 -12.318 0.288 1.00 97.62 96 ASN A C 1
ATOM 793 O O . ASN A 1 96 ? 6.988 -12.627 0.338 1.00 97.62 96 ASN A O 1
ATOM 797 N N . ASP A 1 97 ? 9.018 -12.812 -0.629 1.00 96.94 97 ASP A N 1
ATOM 798 C CA . ASP A 1 97 ? 8.655 -13.738 -1.712 1.00 96.94 97 ASP A CA 1
ATOM 799 C C . ASP A 1 97 ? 8.095 -15.081 -1.227 1.00 96.94 97 ASP A C 1
ATOM 801 O O . ASP A 1 97 ? 7.298 -15.704 -1.926 1.00 96.94 97 ASP A O 1
ATOM 805 N N . GLU A 1 98 ? 8.449 -15.527 -0.023 1.00 97.62 98 GLU A N 1
ATOM 806 C CA . GLU A 1 98 ? 7.905 -16.743 0.587 1.00 97.62 98 GLU A CA 1
ATOM 807 C C . GLU A 1 98 ? 6.461 -16.555 1.049 1.00 97.62 98 GLU A C 1
ATOM 809 O O . GLU A 1 98 ? 5.706 -17.520 1.062 1.00 97.62 98 GLU A O 1
ATOM 814 N N . LYS A 1 99 ? 6.063 -15.321 1.383 1.00 98.06 99 LYS A N 1
ATOM 815 C CA . LYS A 1 99 ? 4.738 -15.000 1.937 1.00 98.06 99 LYS A CA 1
ATOM 816 C C . LYS A 1 99 ? 3.777 -14.393 0.919 1.00 98.06 99 LYS A C 1
ATOM 818 O O . LYS A 1 99 ? 2.572 -14.435 1.144 1.00 98.06 99 LYS A O 1
ATOM 823 N N . TRP A 1 100 ? 4.297 -13.801 -0.156 1.00 98.62 100 TRP A N 1
ATOM 824 C CA . TRP A 1 100 ? 3.515 -12.975 -1.074 1.00 98.62 100 TRP A CA 1
ATOM 825 C C . TRP A 1 100 ? 3.707 -13.357 -2.536 1.00 98.62 100 TRP A C 1
ATOM 827 O O . TRP A 1 100 ? 4.801 -13.205 -3.088 1.00 98.62 100 TRP A O 1
ATOM 837 N N . ASP A 1 101 ? 2.600 -13.694 -3.188 1.00 98.38 101 ASP A N 1
ATOM 838 C CA . ASP A 1 101 ? 2.502 -13.754 -4.641 1.00 98.38 101 ASP A CA 1
ATOM 839 C C . ASP A 1 101 ? 2.251 -12.358 -5.203 1.00 98.38 101 ASP A C 1
ATOM 841 O O . ASP A 1 101 ? 1.283 -11.688 -4.836 1.00 98.38 101 ASP A O 1
ATOM 845 N N . LYS A 1 102 ? 3.121 -11.908 -6.108 1.00 98.12 102 LYS A N 1
ATOM 846 C CA . LYS A 1 102 ? 3.082 -10.558 -6.681 1.00 98.12 102 LYS A CA 1
ATOM 847 C C . LYS A 1 102 ? 2.802 -10.617 -8.172 1.00 98.12 102 LYS A C 1
ATOM 849 O O . LYS A 1 102 ? 3.428 -11.378 -8.901 1.00 98.12 102 LYS A O 1
ATOM 854 N N . LYS A 1 103 ? 1.886 -9.768 -8.630 1.00 98.25 103 LYS A N 1
ATOM 855 C CA . LYS A 1 103 ? 1.579 -9.580 -10.046 1.00 98.25 103 LYS A CA 1
ATOM 856 C C . LYS A 1 103 ? 1.665 -8.111 -10.422 1.00 98.25 103 LYS A C 1
ATOM 858 O O . LYS A 1 103 ? 1.126 -7.264 -9.713 1.00 98.25 103 LYS A O 1
ATOM 863 N N . PHE A 1 104 ? 2.304 -7.834 -11.550 1.00 98.31 104 PHE A N 1
ATOM 864 C CA . PHE A 1 104 ? 2.611 -6.485 -12.009 1.00 98.31 104 PHE A CA 1
ATOM 865 C C . PHE A 1 104 ? 1.832 -6.143 -13.282 1.00 98.31 104 PHE A C 1
ATOM 867 O O . PHE A 1 104 ? 1.527 -7.017 -14.097 1.00 98.31 104 PHE A O 1
ATOM 874 N N . TYR A 1 105 ? 1.498 -4.865 -13.435 1.00 97.94 105 TYR A N 1
ATOM 875 C CA . TYR A 1 105 ? 0.773 -4.313 -14.575 1.00 97.94 105 TYR A CA 1
ATOM 876 C C . TYR A 1 105 ? 1.304 -2.923 -14.909 1.00 97.94 105 TYR A C 1
ATOM 878 O O . TYR A 1 105 ? 1.665 -2.159 -14.015 1.00 97.94 105 TYR A O 1
ATOM 886 N N . GLY A 1 106 ? 1.262 -2.557 -16.185 1.00 96.56 106 GLY A N 1
ATOM 887 C CA . GLY A 1 106 ? 1.630 -1.228 -16.656 1.00 96.56 106 GLY A CA 1
ATOM 888 C C . GLY A 1 106 ? 3.113 -1.113 -16.982 1.00 96.56 106 GLY A C 1
ATOM 889 O O . GLY A 1 106 ? 3.691 -2.015 -17.587 1.00 96.56 106 GLY A O 1
ATOM 890 N N . LYS A 1 107 ? 3.720 0.031 -16.659 1.00 95.44 107 LYS A N 1
ATOM 891 C CA . LYS A 1 107 ? 5.122 0.331 -16.983 1.00 95.44 107 LYS A CA 1
ATOM 892 C C . LYS A 1 107 ? 5.781 1.105 -15.857 1.00 95.44 107 LYS A C 1
ATOM 894 O O . LYS A 1 107 ? 5.227 2.095 -15.395 1.00 95.44 107 LYS A O 1
ATOM 899 N N . TYR A 1 108 ? 7.010 0.736 -15.521 1.00 96.25 108 TYR A N 1
ATOM 900 C CA . TYR A 1 108 ? 7.818 1.449 -14.540 1.00 96.25 108 TYR A CA 1
ATOM 901 C C . TYR A 1 108 ? 9.201 1.754 -15.116 1.00 96.25 108 TYR A C 1
ATOM 903 O O . TYR A 1 108 ? 10.038 0.865 -15.206 1.00 96.25 108 TYR A O 1
ATOM 911 N N . ASN A 1 109 ? 9.444 3.001 -15.540 1.00 94.31 109 ASN A N 1
ATOM 912 C CA . ASN A 1 109 ? 10.763 3.417 -16.050 1.00 94.31 109 ASN A CA 1
ATOM 913 C C . ASN A 1 109 ? 11.365 4.612 -15.312 1.00 94.31 109 ASN A C 1
ATOM 915 O O . ASN A 1 109 ? 12.565 4.848 -15.413 1.00 94.31 109 ASN A O 1
ATOM 919 N N . ARG A 1 110 ? 10.543 5.398 -14.615 1.00 93.00 110 ARG A N 1
ATOM 920 C CA . ARG A 1 110 ? 10.969 6.526 -13.784 1.00 93.00 110 ARG A CA 1
ATOM 921 C C . ARG A 1 110 ? 9.861 6.895 -12.807 1.00 93.00 110 ARG A C 1
ATOM 923 O O . ARG A 1 110 ? 8.687 6.660 -13.081 1.00 93.00 110 ARG A O 1
ATOM 930 N N . THR A 1 111 ? 10.228 7.584 -11.737 1.00 93.75 111 THR A N 1
ATOM 931 C CA . THR A 1 111 ? 9.279 8.287 -10.869 1.00 93.75 111 THR A CA 1
ATOM 932 C C . THR A 1 111 ? 9.065 9.729 -11.352 1.00 93.75 111 THR A C 1
ATOM 934 O O . THR A 1 111 ? 9.745 10.226 -12.262 1.00 93.75 111 THR A O 1
ATOM 937 N N . ARG A 1 112 ? 8.111 10.455 -10.750 1.00 91.38 112 ARG A N 1
ATOM 938 C CA . ARG A 1 112 ? 8.037 11.919 -10.924 1.00 91.38 112 ARG A CA 1
ATOM 939 C C . ARG A 1 112 ? 9.330 12.555 -10.408 1.00 91.38 112 ARG A C 1
ATOM 941 O O . ARG A 1 112 ? 9.894 12.091 -9.427 1.00 91.38 112 ARG A O 1
ATOM 948 N N . LYS A 1 113 ? 9.752 13.679 -11.003 1.00 91.00 113 LYS A N 1
ATOM 949 C CA . LYS A 1 113 ? 11.019 14.360 -10.657 1.00 91.00 113 LYS A CA 1
ATOM 950 C C . LYS A 1 113 ? 11.186 14.618 -9.151 1.00 91.00 113 LYS A C 1
ATOM 952 O O . LYS A 1 113 ? 12.277 1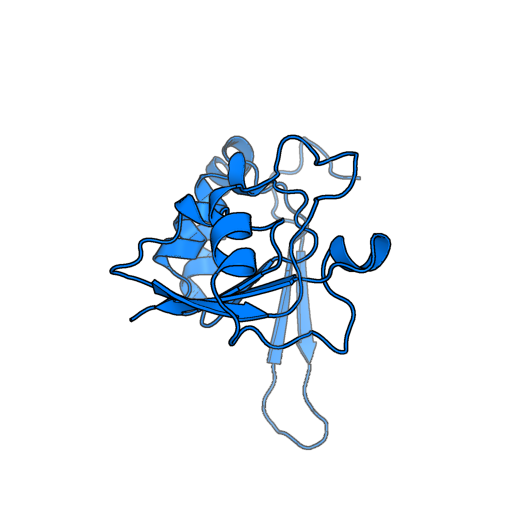4.427 -8.630 1.00 91.00 113 LYS A O 1
ATOM 957 N N . VAL A 1 114 ? 10.107 15.001 -8.466 1.00 93.38 114 VAL A N 1
ATOM 958 C CA . VAL A 1 114 ? 10.095 15.246 -7.009 1.00 93.38 114 VAL A CA 1
ATOM 959 C C . VAL A 1 114 ? 10.349 13.987 -6.168 1.00 93.38 114 VAL A C 1
ATOM 961 O O . VAL A 1 114 ? 10.772 14.096 -5.029 1.00 93.38 114 VAL A O 1
ATOM 964 N N . PHE A 1 115 ? 10.150 12.800 -6.741 1.00 94.56 115 PHE A N 1
ATOM 965 C CA . PHE A 1 115 ? 10.335 11.499 -6.098 1.00 94.56 115 PHE A CA 1
ATOM 966 C C . PHE A 1 115 ? 11.485 10.697 -6.721 1.00 94.56 115 PHE A C 1
ATOM 968 O O . PHE A 1 115 ? 11.518 9.473 -6.614 1.00 94.56 115 PHE A O 1
ATOM 975 N N . LYS A 1 116 ? 12.434 11.352 -7.407 1.00 94.62 116 LYS A N 1
ATOM 976 C CA . LYS A 1 116 ? 13.544 10.663 -8.093 1.00 94.62 116 LYS A CA 1
ATOM 977 C C . LYS A 1 116 ? 14.351 9.759 -7.150 1.00 94.62 116 LYS A C 1
ATOM 979 O O . LYS A 1 116 ? 14.765 8.684 -7.561 1.00 94.62 116 LYS A O 1
ATOM 984 N N . ALA A 1 117 ? 14.530 10.176 -5.896 1.00 95.62 117 ALA A N 1
ATOM 985 C CA . ALA A 1 117 ? 15.250 9.409 -4.876 1.00 95.62 117 ALA A CA 1
ATOM 986 C C . ALA A 1 117 ? 14.535 8.113 -4.444 1.00 95.62 117 ALA A C 1
ATOM 988 O O . ALA A 1 117 ? 15.155 7.257 -3.826 1.00 95.62 117 ALA A O 1
ATOM 989 N N . ASN A 1 118 ? 13.253 7.960 -4.786 1.00 96.75 118 ASN A N 1
ATOM 990 C CA . ASN A 1 118 ? 12.433 6.804 -4.427 1.00 96.75 118 ASN A CA 1
ATOM 991 C C . ASN A 1 118 ? 12.313 5.781 -5.565 1.00 96.75 118 ASN A C 1
ATOM 993 O O . ASN A 1 118 ? 11.453 4.903 -5.523 1.00 96.75 118 ASN A O 1
ATOM 997 N N . PHE A 1 119 ? 13.130 5.917 -6.612 1.00 96.88 119 PHE A N 1
ATOM 998 C CA . PHE A 1 119 ? 13.172 4.931 -7.682 1.00 96.88 119 PHE A CA 1
ATOM 999 C C . PHE A 1 119 ? 13.646 3.571 -7.147 1.00 96.88 119 PHE A C 1
ATOM 1001 O O . PHE A 1 119 ? 14.604 3.496 -6.379 1.00 96.88 119 PHE A O 1
ATOM 1008 N N . GLN A 1 120 ? 12.950 2.507 -7.540 1.00 97.75 120 GLN A N 1
ATOM 1009 C CA . GLN A 1 120 ? 13.166 1.142 -7.065 1.00 97.75 120 GLN A CA 1
ATOM 1010 C C . GLN A 1 120 ? 13.817 0.308 -8.176 1.00 97.75 120 GLN A C 1
ATOM 1012 O O . GLN A 1 120 ? 13.146 -0.130 -9.110 1.00 97.75 120 GLN A O 1
ATOM 1017 N N . GLU A 1 121 ? 15.136 0.116 -8.097 1.00 98.25 121 GLU A N 1
ATOM 1018 C CA . GLU A 1 121 ? 15.911 -0.629 -9.107 1.00 98.25 121 GLU A CA 1
ATOM 1019 C C . GLU A 1 121 ? 15.487 -2.104 -9.209 1.00 98.25 121 GLU A C 1
ATOM 1021 O O . GLU A 1 121 ? 15.438 -2.678 -10.295 1.00 98.25 121 GLU A O 1
ATOM 1026 N N . ASP A 1 122 ? 15.114 -2.712 -8.084 1.00 97.62 122 ASP A N 1
ATOM 1027 C CA . ASP A 1 122 ? 14.550 -4.061 -8.010 1.00 97.62 122 ASP A CA 1
ATOM 1028 C C . ASP A 1 122 ? 13.208 -4.157 -8.750 1.00 97.62 122 ASP A C 1
ATOM 1030 O O . ASP A 1 122 ? 12.995 -5.076 -9.544 1.00 97.62 122 ASP A O 1
ATOM 1034 N N . LEU A 1 123 ? 12.331 -3.166 -8.569 1.00 98.12 123 LEU A N 1
ATOM 1035 C CA . LEU A 1 123 ? 11.076 -3.073 -9.308 1.00 98.12 123 LEU A CA 1
ATOM 1036 C C . LEU A 1 123 ? 11.335 -2.876 -10.805 1.00 98.12 123 LEU A C 1
ATOM 1038 O O . LEU A 1 123 ? 10.717 -3.552 -11.626 1.00 98.12 123 LEU A O 1
ATOM 1042 N N . LYS A 1 124 ? 12.276 -2.002 -11.179 1.00 98.12 124 LYS A N 1
ATOM 1043 C CA . LYS A 1 124 ? 12.665 -1.796 -12.582 1.00 98.12 124 LYS A CA 1
ATOM 1044 C C . LYS A 1 124 ? 13.154 -3.087 -13.231 1.00 98.12 124 LYS A C 1
ATOM 1046 O O . LYS A 1 124 ? 12.720 -3.408 -14.335 1.00 98.12 124 LYS A O 1
ATOM 1051 N N . ALA A 1 125 ? 13.988 -3.850 -12.530 1.00 98.25 125 ALA A N 1
ATOM 1052 C CA . ALA A 1 125 ? 14.501 -5.120 -13.024 1.00 98.25 125 ALA A CA 1
ATOM 1053 C C . ALA A 1 125 ? 13.384 -6.138 -13.311 1.00 98.25 125 ALA A C 1
ATOM 1055 O O . ALA A 1 125 ? 13.507 -6.908 -14.262 1.00 98.25 125 ALA A O 1
ATOM 1056 N N . ILE A 1 126 ? 12.292 -6.134 -12.536 1.00 97.94 126 ILE A N 1
ATOM 1057 C CA . ILE A 1 126 ? 11.108 -6.957 -12.831 1.00 97.94 126 ILE A CA 1
ATOM 1058 C C . ILE A 1 126 ? 10.452 -6.502 -14.137 1.00 97.94 126 ILE A C 1
ATOM 1060 O O . ILE A 1 126 ? 10.250 -7.327 -15.024 1.00 97.94 126 ILE A O 1
ATOM 1064 N N . TYR A 1 127 ? 10.168 -5.203 -14.283 1.00 97.62 127 TYR A N 1
ATOM 1065 C CA . TYR A 1 127 ? 9.524 -4.669 -15.492 1.00 97.62 127 TYR A CA 1
ATOM 1066 C C . TYR A 1 127 ? 10.361 -4.855 -16.764 1.00 97.62 127 TYR A C 1
ATOM 1068 O O . TYR A 1 127 ? 9.792 -4.968 -17.846 1.00 97.62 127 TYR A O 1
ATOM 1076 N N . ASP A 1 128 ? 11.688 -4.903 -16.645 1.00 97.25 128 ASP A N 1
ATOM 1077 C CA . ASP A 1 128 ? 12.581 -5.146 -17.783 1.00 97.25 128 ASP A CA 1
ATOM 1078 C C . ASP A 1 128 ? 12.654 -6.612 -18.204 1.00 97.25 128 ASP A C 1
ATOM 1080 O O . ASP A 1 128 ? 12.874 -6.904 -19.380 1.00 97.25 128 ASP A O 1
ATOM 1084 N N . LYS A 1 129 ? 12.510 -7.537 -17.252 1.00 97.50 129 LYS A N 1
ATOM 1085 C CA . LYS A 1 129 ? 12.669 -8.976 -17.497 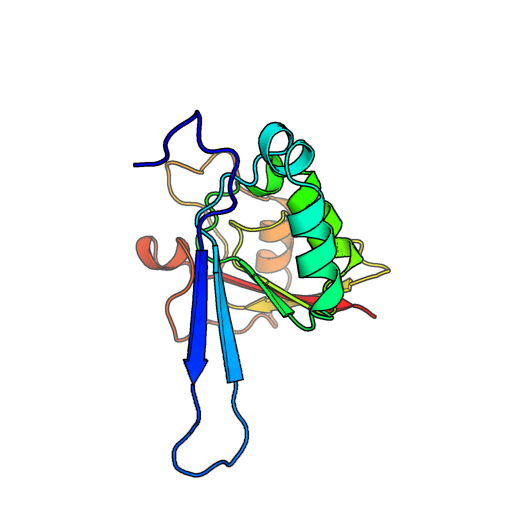1.00 97.50 129 LYS A CA 1
ATOM 1086 C C . LYS A 1 129 ? 11.352 -9.669 -17.828 1.00 97.50 129 LYS A C 1
ATOM 1088 O O . LYS A 1 129 ? 11.339 -10.588 -18.645 1.00 97.50 129 LYS A O 1
ATOM 1093 N N . ASP A 1 130 ? 10.260 -9.272 -17.182 1.00 96.75 130 ASP A N 1
ATOM 1094 C CA . ASP A 1 130 ? 8.971 -9.945 -17.314 1.00 96.75 130 ASP A CA 1
ATOM 1095 C C . ASP A 1 130 ? 8.181 -9.420 -18.520 1.00 96.75 130 ASP A C 1
ATOM 1097 O O . ASP A 1 130 ? 7.475 -8.412 -18.471 1.00 96.75 130 ASP A O 1
ATOM 1101 N N . THR A 1 131 ? 8.273 -10.164 -19.620 1.00 94.38 131 THR A N 1
ATOM 1102 C CA . THR A 1 131 ? 7.547 -9.882 -20.866 1.00 94.38 131 THR A CA 1
ATOM 1103 C C . THR A 1 131 ? 6.052 -10.214 -20.797 1.00 94.38 131 THR A C 1
ATOM 1105 O O . THR A 1 131 ? 5.312 -9.876 -21.721 1.00 94.38 131 THR A O 1
ATOM 1108 N N . SER A 1 132 ? 5.578 -10.846 -19.715 1.00 96.56 132 SER A N 1
ATOM 1109 C CA . SER A 1 132 ? 4.165 -11.193 -19.518 1.00 96.56 132 SER A CA 1
ATOM 1110 C C . SER A 1 132 ? 3.338 -10.070 -18.875 1.00 96.56 132 SER A C 1
ATOM 1112 O O . SER A 1 132 ? 2.103 -10.156 -18.832 1.00 96.56 132 SER A O 1
ATOM 1114 N N . ILE A 1 133 ? 3.992 -9.001 -18.401 1.00 97.88 133 ILE A N 1
ATOM 1115 C CA . ILE A 1 133 ? 3.333 -7.847 -17.780 1.00 97.88 133 ILE A CA 1
ATOM 1116 C C . ILE A 1 133 ? 2.396 -7.177 -18.784 1.00 97.88 133 ILE A C 1
ATOM 1118 O O . ILE A 1 133 ? 2.796 -6.678 -19.838 1.00 97.88 133 ILE A O 1
ATOM 1122 N N . LYS A 1 134 ? 1.112 -7.127 -18.424 1.00 96.75 134 LYS A N 1
ATOM 1123 C CA . LYS A 1 134 ? 0.080 -6.502 -19.254 1.00 96.75 134 LYS A CA 1
ATOM 1124 C C . LYS A 1 134 ? 0.092 -4.981 -19.082 1.00 96.75 134 LYS A C 1
ATOM 1126 O O . LYS A 1 134 ? 0.280 -4.508 -17.959 1.00 96.75 134 LYS A O 1
ATOM 1131 N N . PRO A 1 135 ? -0.160 -4.202 -20.148 1.00 94.12 135 PRO A N 1
ATOM 1132 C CA . PRO A 1 135 ? -0.325 -2.759 -20.029 1.00 94.12 135 PRO A CA 1
ATOM 1133 C C . PRO A 1 135 ? -1.573 -2.406 -19.206 1.00 94.12 135 PRO A C 1
ATOM 1135 O O . PRO A 1 135 ? -2.487 -3.217 -19.065 1.00 94.12 135 PRO A O 1
ATOM 1138 N N . LEU A 1 136 ? -1.608 -1.174 -18.696 1.00 92.38 136 LEU A N 1
ATOM 1139 C CA . LEU A 1 136 ? -2.801 -0.573 -18.101 1.00 92.38 136 LEU A CA 1
ATOM 1140 C C . LEU A 1 136 ? -3.482 0.322 -19.139 1.00 92.38 136 LEU A C 1
ATOM 1142 O O . LEU A 1 136 ? -2.825 1.136 -19.789 1.00 92.38 136 LEU A O 1
ATOM 1146 N N . ASP A 1 137 ? -4.793 0.168 -19.281 1.00 90.38 137 ASP A N 1
ATOM 1147 C CA . ASP A 1 137 ? -5.676 0.961 -20.144 1.00 90.38 137 ASP A CA 1
ATOM 1148 C C . ASP A 1 137 ? -6.354 2.122 -19.394 1.00 90.38 137 ASP A C 1
ATOM 1150 O O . ASP A 1 137 ? -7.082 2.921 -19.984 1.00 90.38 137 ASP A O 1
ATOM 1154 N N . PHE A 1 138 ? -6.060 2.269 -18.102 1.00 92.12 138 PHE A N 1
ATOM 1155 C CA . PHE A 1 138 ? -6.521 3.362 -17.257 1.00 92.12 138 PHE A CA 1
ATOM 1156 C C . PHE A 1 138 ? -5.367 4.014 -16.489 1.00 92.12 138 PHE A C 1
ATOM 1158 O O . PHE A 1 138 ? -4.286 3.454 -16.312 1.00 92.12 138 PHE A O 1
ATOM 1165 N N . LYS A 1 139 ? -5.626 5.231 -16.008 1.00 91.12 139 LYS A N 1
ATOM 1166 C CA . LYS A 1 139 ? -4.676 6.025 -15.224 1.00 91.12 139 LYS A CA 1
ATOM 1167 C C . LYS A 1 139 ? -4.668 5.589 -13.762 1.00 91.12 139 LYS A C 1
ATOM 1169 O O . LYS A 1 139 ? -5.721 5.450 -13.142 1.00 91.12 139 LYS A O 1
ATOM 1174 N N . PHE A 1 140 ? -3.482 5.483 -13.178 1.00 90.75 140 PHE A N 1
ATOM 1175 C CA . PHE A 1 140 ? -3.266 5.110 -11.793 1.00 90.75 140 PHE A CA 1
ATOM 1176 C C . PHE A 1 140 ? -2.038 5.814 -11.189 1.00 90.75 140 PHE A C 1
ATOM 1178 O O . PHE A 1 140 ? -1.046 6.127 -11.833 1.00 90.75 140 PHE A O 1
ATOM 1185 N N . GLY A 1 141 ? -2.107 6.098 -9.895 1.00 89.56 141 GLY A N 1
ATOM 1186 C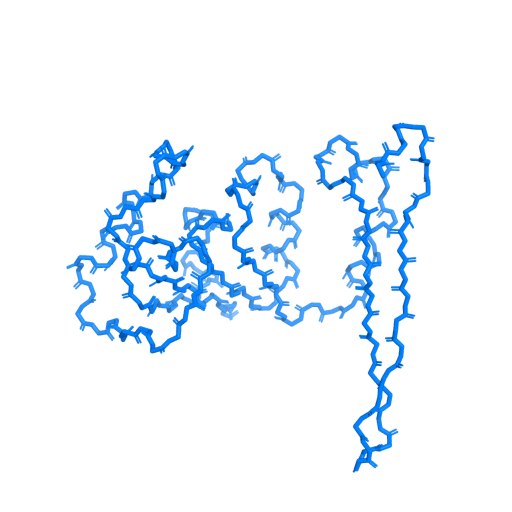 CA . GLY A 1 141 ? -1.030 6.759 -9.168 1.00 89.56 141 GLY A CA 1
ATOM 1187 C C . GLY A 1 141 ? -0.551 8.102 -9.719 1.00 89.56 141 GLY A C 1
ATOM 1188 O O . GLY A 1 141 ? -1.266 8.824 -10.425 1.00 89.56 141 GLY A O 1
ATOM 1189 N N . TYR A 1 142 ? 0.699 8.402 -9.379 1.00 88.50 142 TYR A N 1
ATOM 1190 C CA . TYR A 1 142 ? 1.490 9.485 -9.961 1.00 88.50 142 TYR A CA 1
ATOM 1191 C C . TYR A 1 142 ? 1.954 9.203 -11.395 1.00 88.50 142 TYR A C 1
ATOM 1193 O O . TYR A 1 142 ? 2.261 10.154 -12.123 1.00 88.50 142 TYR A O 1
ATOM 1201 N N . GLY A 1 143 ? 1.977 7.931 -11.806 1.00 75.88 143 GLY A N 1
ATOM 1202 C CA . GLY A 1 143 ? 2.327 7.491 -13.158 1.00 75.88 143 GLY A CA 1
ATOM 1203 C C . GLY A 1 143 ? 1.493 8.169 -14.244 1.00 75.88 143 GLY A C 1
ATOM 1204 O O . GLY A 1 143 ? 2.023 8.538 -15.295 1.00 75.88 143 GLY A O 1
ATOM 1205 N N . SER A 1 144 ? 0.233 8.476 -13.938 1.00 70.88 144 SER A N 1
ATOM 1206 C CA . SER A 1 144 ? -0.708 9.160 -14.833 1.00 70.88 144 SER A CA 1
ATOM 1207 C C . SER A 1 144 ? -0.220 10.518 -15.342 1.00 70.88 144 SER A C 1
ATOM 1209 O O . SER A 1 144 ? -0.524 10.913 -16.470 1.00 70.88 144 SER A O 1
ATOM 1211 N N . MET A 1 145 ? 0.588 11.223 -14.543 1.00 75.12 145 MET A N 1
ATOM 1212 C CA . MET A 1 145 ? 1.162 12.527 -14.897 1.00 75.12 145 MET A CA 1
ATOM 1213 C C . MET A 1 145 ? 2.372 12.407 -15.831 1.00 75.12 145 MET A C 1
ATOM 1215 O O . MET A 1 145 ? 2.764 13.384 -16.463 1.00 75.12 145 MET A O 1
ATOM 1219 N N . ILE A 1 146 ? 2.978 11.221 -15.912 1.00 78.69 146 ILE A N 1
ATOM 1220 C CA . ILE A 1 146 ? 4.178 10.944 -16.715 1.00 78.69 146 ILE A CA 1
ATOM 1221 C C . ILE A 1 146 ? 3.963 9.834 -17.754 1.00 78.69 146 ILE A C 1
ATOM 1223 O O . ILE A 1 146 ? 4.933 9.428 -18.398 1.00 78.69 146 ILE A O 1
ATOM 1227 N N . LYS A 1 147 ? 2.706 9.393 -17.936 1.00 81.12 147 LYS A N 1
ATOM 1228 C CA . LYS A 1 147 ? 2.262 8.308 -18.830 1.00 81.12 147 LYS A CA 1
ATOM 1229 C C . LYS A 1 147 ? 2.970 6.971 -18.558 1.00 81.12 147 LYS A C 1
ATOM 1231 O O . LYS A 1 147 ? 3.361 6.270 -19.491 1.00 81.12 147 LYS A O 1
ATOM 1236 N N . GLN A 1 148 ? 3.188 6.660 -17.281 1.00 86.31 148 GLN A N 1
ATOM 1237 C CA . GLN A 1 148 ? 3.823 5.425 -16.803 1.00 86.31 148 GLN A CA 1
ATOM 1238 C C . GLN A 1 148 ? 3.097 4.915 -15.563 1.00 86.31 148 GLN A C 1
ATOM 1240 O O . GLN A 1 148 ? 3.644 4.884 -14.467 1.00 86.31 148 GLN A O 1
ATOM 1245 N N . ASP A 1 149 ? 1.816 4.615 -15.733 1.00 92.12 149 ASP A N 1
ATOM 1246 C CA . ASP A 1 149 ? 1.014 3.984 -14.696 1.00 92.12 149 ASP A CA 1
ATOM 1247 C C . ASP A 1 149 ? 1.525 2.560 -14.456 1.00 92.12 149 ASP A C 1
ATOM 1249 O O . ASP A 1 149 ? 1.768 1.807 -15.406 1.00 92.12 149 ASP A O 1
ATOM 1253 N N . ASN A 1 150 ? 1.679 2.191 -13.188 1.00 96.62 150 ASN A N 1
ATOM 1254 C CA . ASN A 1 150 ? 2.044 0.847 -12.773 1.00 96.62 150 ASN A CA 1
ATOM 1255 C C . ASN A 1 150 ? 1.174 0.416 -11.590 1.00 96.62 150 ASN A C 1
ATOM 1257 O O . ASN A 1 150 ? 0.780 1.238 -10.761 1.00 96.62 150 ASN A O 1
ATOM 1261 N N . ILE A 1 151 ? 0.880 -0.879 -11.513 1.00 97.94 151 ILE A N 1
ATOM 1262 C CA . ILE A 1 151 ? 0.176 -1.486 -10.384 1.00 97.94 151 ILE A CA 1
ATOM 1263 C C . ILE A 1 151 ? 0.885 -2.781 -10.015 1.00 97.94 151 ILE A C 1
ATOM 1265 O O . ILE A 1 151 ? 1.193 -3.604 -10.878 1.00 97.94 151 ILE A O 1
ATOM 1269 N N . MET A 1 152 ? 1.095 -2.979 -8.722 1.00 98.38 152 MET A N 1
ATOM 1270 C CA . MET A 1 152 ? 1.399 -4.270 -8.132 1.00 98.38 152 MET A CA 1
ATOM 1271 C C . MET A 1 152 ? 0.184 -4.757 -7.343 1.00 98.38 152 MET A C 1
ATOM 1273 O O . MET A 1 152 ? -0.384 -4.026 -6.532 1.00 98.38 152 MET A O 1
ATOM 1277 N N . VAL A 1 153 ? -0.192 -6.012 -7.571 1.00 98.56 153 VAL A N 1
ATOM 1278 C CA . VAL A 1 153 ? -1.155 -6.754 -6.759 1.00 98.56 153 VAL A CA 1
ATOM 1279 C C . VAL A 1 153 ? -0.389 -7.847 -6.030 1.00 98.56 153 VAL A C 1
ATOM 1281 O O . VAL A 1 153 ? 0.064 -8.800 -6.663 1.00 98.56 153 VAL A O 1
ATOM 1284 N N . ALA A 1 154 ? -0.246 -7.706 -4.718 1.00 98.69 154 ALA A N 1
ATOM 1285 C CA . ALA A 1 154 ? 0.343 -8.708 -3.843 1.00 98.69 154 ALA A CA 1
ATOM 1286 C C . ALA A 1 154 ? -0.766 -9.451 -3.091 1.00 98.69 154 ALA A C 1
ATOM 1288 O O . ALA A 1 154 ? -1.666 -8.820 -2.540 1.00 98.69 154 ALA A O 1
ATOM 1289 N N . ARG A 1 155 ? -0.713 -10.781 -3.057 1.00 98.69 155 ARG A N 1
ATOM 1290 C CA . ARG A 1 155 ? -1.629 -11.636 -2.288 1.00 98.69 155 ARG A CA 1
ATOM 1291 C C . ARG A 1 155 ? -0.827 -12.532 -1.361 1.00 98.69 155 ARG A C 1
ATOM 1293 O O . ARG A 1 155 ? 0.227 -13.016 -1.769 1.00 98.69 155 ARG A O 1
ATOM 1300 N N . LYS A 1 156 ? -1.299 -12.731 -0.132 1.00 97.56 156 LYS A N 1
ATOM 1301 C CA . LYS A 1 156 ? -0.694 -13.727 0.755 1.00 97.56 156 LYS A CA 1
ATOM 1302 C C . LYS A 1 156 ? -0.895 -15.128 0.183 1.00 97.56 156 LYS A C 1
ATOM 1304 O O . LYS A 1 156 ? -1.942 -15.392 -0.411 1.00 97.56 156 LYS A O 1
ATOM 1309 N N . LYS A 1 157 ? 0.123 -15.967 0.353 1.00 95.62 157 LYS A N 1
ATOM 1310 C CA . LYS A 1 157 ? 0.059 -17.405 0.081 1.00 95.62 157 LYS A CA 1
ATOM 1311 C C . LYS A 1 157 ? -0.707 -18.147 1.169 1.00 95.62 157 LYS A C 1
ATOM 1313 O O . LYS A 1 157 ? -0.700 -17.654 2.322 1.00 95.62 157 LYS A O 1
#

Secondary structure (DSSP, 8-state):
---TT--S-EEEEEEE--TT----EEEEEEE---SHHHHHT-HHHHHHHHHT--SEEEESS-TTGGGT-HHHHHHHHHH-SEEEE-TTSS-GGGS-TTTEEEEEEE--S---GGGGGG--HHHHHHHHH-TTPBPPSS--TTGGGTT--EEEEEEE-

Foldseek 3Di:
DDDPPDLDFDWDWDWDDDPPDPDIDIDIGTDFDLFPVRCVSVVVVLVVVLVVQAAEDEEFLLQLCCVRSVVVVVSCQVRYQKYKYWCSHHHPVVDDPVFKDKAKAFADDAAPPVCRVSRDVVVNVCRVPDPPHYHDPDDTHRCNVVVTTMMMMIGTD

Sequence (157 aa):
KDDPTDTYISGGLIEYMNPNEYKVRKLYYFSHDVSDEKIAQTPEMLKFFKSLDIDVAFFKAASYLCSWLHTIREFTLENAKSVVQDDSGIYLKYFNDEKWDKKFYGKYNRTRKVFKANFQEDLKAIYDKDTSIKPLDFKFGYGSMIKQDNIMVARKK